Protein AF-A0A1C6I0F6-F1 (afdb_monomer)

Solvent-accessible surface area (backbone atoms only — not comparable to full-atom values): 7837 Å² total; per-residue (Å²): 114,75,71,60,55,53,52,57,53,53,55,56,57,61,60,58,72,76,68,80,77,90,70,77,79,62,71,68,56,56,58,53,46,62,66,66,64,51,72,69,79,55,56,102,87,50,71,66,80,92,51,67,50,26,40,36,57,49,35,42,38,48,30,51,73,70,67,38,51,68,57,22,42,54,35,34,75,72,62,77,41,64,66,69,46,73,60,56,52,81,88,34,40,27,30,49,12,39,36,37,72,71,67,74,49,68,39,78,45,88,44,33,50,53,30,80,40,62,46,53,89,86,52,83,49,88,70,69,56,68,131

Radius of gyration: 24.24 Å; Cα contacts (8 Å, |Δi|>4): 124; chains: 1; bounding box: 35×73×51 Å

Secondary structure (DSSP, 8-state):
-HHHHHHHHHHHHHHGGG--------THHHHHHHHHT-SS--BTTB--TTSPPBHHHHHHHHHHHTT-HHHHHHHHHTTSS----SSS-TTTHHHHHHHHHTTS---SSSS---TTSB--GGG-SGGGG--

Mean predicted aligned error: 15.91 Å

Sequence (131 aa):
MKRILTILAATLLLTAAMAGTASASSYDSVAEELSAIGVFRGTAGGFELDRAPTRSEAAIMLVRLYGAEDEAKAAYEAGEISMPFTDVSETAAPSVAWLYSQGITNGTSATTFGASSPCAQKCIAPSCCGH

Foldseek 3Di:
DVVVVVVVVVVVVVVVVPDDDPPDPPCVVVVVVVVVLCLAPDDPVDRPVVFFDFPLSVLCSVCSVVVCNVVLVVCVVVVVFFALAPPADPVSGSSVRVCVVVVNADQADRHHNRRRPGPPPVNPDSPVRYD

Structure (mmCIF, N/CA/C/O backbone):
data_AF-A0A1C6I0F6-F1
#
_entry.id   AF-A0A1C6I0F6-F1
#
loop_
_atom_site.group_PDB
_atom_site.id
_atom_site.type_symbol
_atom_site.label_atom_id
_atom_site.label_alt_id
_atom_site.label_comp_id
_atom_site.label_asym_id
_atom_site.label_entity_id
_atom_site.label_seq_id
_atom_site.pdbx_PDB_ins_code
_atom_site.Cartn_x
_atom_site.Cartn_y
_atom_site.Cartn_z
_atom_site.occupancy
_atom_site.B_iso_or_equiv
_atom_site.auth_seq_id
_atom_site.auth_comp_id
_atom_site.auth_asym_id
_atom_site.auth_atom_id
_atom_site.pdbx_PDB_model_num
ATOM 1 N N . MET A 1 1 ? -13.444 -63.447 -32.239 1.00 51.06 1 MET A N 1
ATOM 2 C CA . MET A 1 1 ? -12.148 -62.824 -32.608 1.00 51.06 1 MET A CA 1
ATOM 3 C C . MET A 1 1 ? -12.286 -61.417 -33.203 1.00 51.06 1 MET A C 1
ATOM 5 O O . MET A 1 1 ? -11.577 -60.534 -32.752 1.00 51.06 1 MET A O 1
ATOM 9 N N . LYS A 1 2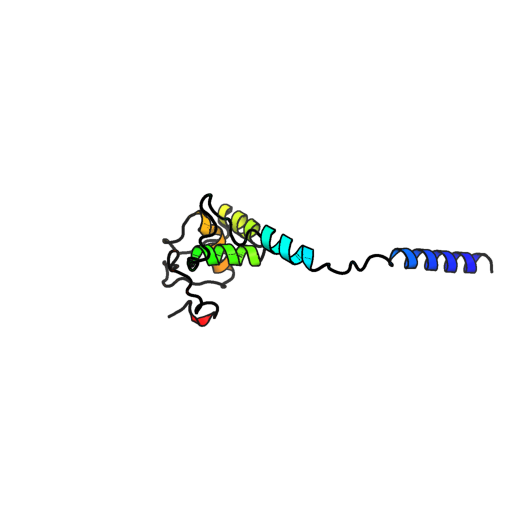 ? -13.231 -61.148 -34.123 1.00 48.69 2 LYS A N 1
ATOM 10 C CA . LYS A 1 2 ? -13.422 -59.809 -34.737 1.00 48.69 2 LYS A CA 1
ATOM 11 C C . LYS A 1 2 ? -13.798 -58.677 -33.752 1.00 48.69 2 LYS A C 1
ATOM 13 O O . LYS A 1 2 ? -13.399 -57.546 -33.967 1.00 48.69 2 LYS A O 1
ATOM 18 N N . ARG A 1 3 ? -14.537 -58.991 -32.674 1.00 54.97 3 ARG A N 1
ATOM 19 C CA . ARG A 1 3 ? -15.045 -58.009 -31.688 1.00 54.97 3 ARG A CA 1
ATOM 20 C C . ARG A 1 3 ? -14.029 -57.599 -30.611 1.00 54.97 3 ARG A C 1
ATOM 22 O O . ARG A 1 3 ? -14.115 -56.501 -30.086 1.00 54.97 3 ARG A O 1
ATOM 29 N N . ILE A 1 4 ? -13.059 -58.467 -30.311 1.00 58.56 4 ILE A N 1
ATOM 30 C CA . ILE A 1 4 ? -11.977 -58.189 -29.348 1.00 58.56 4 ILE A CA 1
ATOM 31 C C . ILE A 1 4 ? -10.903 -57.310 -30.012 1.00 58.56 4 ILE A C 1
ATOM 33 O O . ILE A 1 4 ? -10.406 -56.375 -29.395 1.00 58.56 4 ILE A O 1
ATOM 37 N N . LEU A 1 5 ? -10.633 -57.538 -31.305 1.00 56.88 5 LEU A N 1
ATOM 38 C CA . LEU A 1 5 ? -9.742 -56.703 -32.120 1.00 56.88 5 LEU A CA 1
ATOM 39 C C . LEU A 1 5 ? -10.240 -55.255 -32.264 1.00 56.88 5 LEU A C 1
ATOM 41 O O . LEU A 1 5 ? -9.437 -54.331 -32.207 1.00 56.88 5 LEU A O 1
ATOM 45 N N . THR A 1 6 ? -11.552 -55.037 -32.394 1.00 57.00 6 THR A N 1
ATOM 46 C CA . THR A 1 6 ? -12.130 -53.683 -32.474 1.00 57.00 6 THR A CA 1
ATOM 47 C C . THR A 1 6 ? -12.080 -52.918 -31.151 1.00 57.00 6 THR A C 1
ATOM 49 O O . THR A 1 6 ? -11.933 -51.702 -31.172 1.00 57.00 6 THR A O 1
ATOM 52 N N . ILE A 1 7 ? -12.163 -53.606 -30.006 1.00 59.06 7 ILE A N 1
ATOM 53 C CA . ILE A 1 7 ? -12.084 -52.961 -28.684 1.00 59.06 7 ILE A CA 1
ATOM 54 C C . ILE A 1 7 ? -10.637 -52.547 -28.378 1.00 59.06 7 ILE A C 1
ATOM 56 O O . ILE A 1 7 ? -10.413 -51.423 -27.944 1.00 59.06 7 ILE A O 1
ATOM 60 N N . LEU A 1 8 ? -9.655 -53.398 -28.701 1.00 59.16 8 LEU A N 1
ATOM 61 C CA . LEU A 1 8 ? -8.226 -53.077 -28.556 1.00 59.16 8 LEU A CA 1
ATOM 62 C C . LEU A 1 8 ? -7.765 -51.942 -29.486 1.00 59.16 8 LEU A C 1
ATOM 64 O O . LEU A 1 8 ? -6.929 -51.131 -29.099 1.00 59.16 8 LEU A O 1
ATOM 68 N N . ALA A 1 9 ? -8.320 -51.854 -30.699 1.00 58.12 9 ALA A N 1
ATOM 69 C CA . ALA A 1 9 ? -8.022 -50.755 -31.618 1.00 58.12 9 ALA A CA 1
ATOM 70 C C . ALA A 1 9 ? -8.626 -49.417 -31.147 1.00 58.12 9 ALA A C 1
ATOM 72 O O . ALA A 1 9 ? -7.995 -48.374 -31.297 1.00 58.12 9 ALA A O 1
ATOM 73 N N . ALA A 1 10 ? -9.817 -49.442 -30.539 1.00 57.41 10 ALA A N 1
ATOM 74 C CA . ALA A 1 10 ? -10.475 -48.241 -30.023 1.00 57.41 10 ALA A CA 1
ATOM 75 C C . ALA A 1 10 ? -9.785 -47.677 -28.768 1.00 57.41 10 ALA A C 1
ATOM 77 O O . ALA A 1 10 ? -9.680 -46.461 -28.626 1.00 57.41 10 ALA A O 1
ATOM 78 N N . THR A 1 11 ? -9.263 -48.533 -27.881 1.00 57.94 11 THR A N 1
ATOM 79 C CA . THR A 1 11 ? -8.519 -48.079 -26.693 1.00 57.94 11 THR A CA 1
ATOM 80 C C . THR A 1 11 ? -7.131 -47.540 -27.040 1.00 57.94 11 THR A C 1
ATOM 82 O O . THR A 1 11 ? -6.678 -46.597 -26.399 1.00 57.94 11 THR A O 1
ATOM 85 N N . LEU A 1 12 ? -6.482 -48.080 -28.079 1.00 53.44 12 LEU A N 1
ATOM 86 C CA . LEU A 1 12 ? -5.193 -47.585 -28.576 1.00 53.44 12 LEU A CA 1
ATOM 87 C C . LEU A 1 12 ? -5.309 -46.212 -29.265 1.00 53.44 12 LEU A C 1
ATOM 89 O O . LEU A 1 12 ? -4.395 -45.396 -29.183 1.00 53.44 12 LEU A O 1
ATOM 93 N N . LEU A 1 13 ? -6.442 -45.935 -29.916 1.00 51.59 13 LEU A N 1
ATOM 94 C CA . LEU A 1 13 ? -6.716 -44.630 -30.528 1.00 51.59 13 LEU A CA 1
ATOM 95 C C . LEU A 1 13 ? -7.010 -43.536 -29.490 1.00 51.59 13 LEU A C 1
ATOM 97 O O . LEU A 1 13 ? -6.710 -42.371 -29.739 1.00 51.59 13 LEU A O 1
ATOM 101 N N . LEU A 1 14 ? -7.550 -43.895 -28.320 1.00 51.28 14 LEU A N 1
ATOM 102 C CA . LEU A 1 14 ? -7.893 -42.926 -27.275 1.00 51.28 14 LEU A CA 1
ATOM 103 C C . LEU A 1 14 ? -6.671 -42.469 -26.457 1.00 51.28 14 LEU A C 1
ATOM 105 O O . LEU A 1 14 ? -6.620 -41.322 -26.024 1.00 51.28 14 LEU A O 1
ATOM 109 N N . THR A 1 15 ? -5.656 -43.322 -26.287 1.00 54.09 15 THR A N 1
ATOM 110 C CA . THR A 1 15 ? -4.400 -42.958 -25.602 1.00 54.09 15 THR A CA 1
ATOM 111 C C . THR A 1 15 ? -3.455 -42.125 -26.470 1.00 54.09 15 THR A C 1
ATOM 113 O O . THR A 1 15 ? -2.682 -41.334 -25.935 1.00 54.09 15 THR A O 1
ATOM 116 N N . ALA A 1 16 ? -3.556 -42.218 -27.799 1.00 52.00 16 ALA A N 1
ATOM 117 C CA . ALA A 1 16 ? -2.788 -41.383 -28.727 1.00 52.00 16 ALA A CA 1
ATOM 118 C C . ALA A 1 16 ? -3.253 -39.910 -28.764 1.00 52.00 16 ALA A C 1
ATOM 120 O O . ALA A 1 16 ? -2.502 -39.047 -29.209 1.00 52.00 16 ALA A O 1
ATOM 121 N N . ALA A 1 17 ? -4.453 -39.600 -28.257 1.00 52.44 17 ALA A N 1
ATOM 122 C CA . ALA A 1 17 ? -4.951 -38.225 -28.149 1.00 52.44 17 ALA A CA 1
AT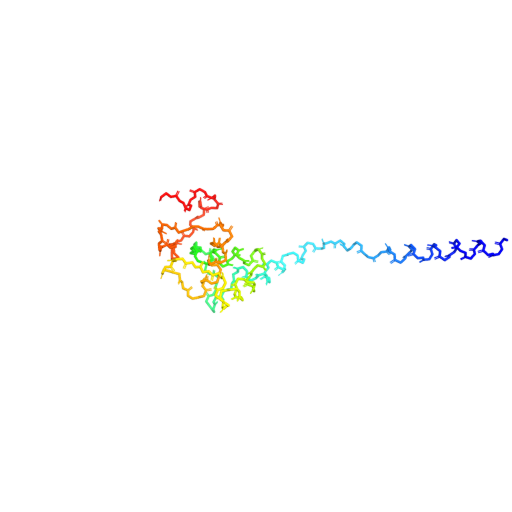OM 123 C C . ALA A 1 17 ? -4.354 -37.440 -26.959 1.00 52.44 17 ALA A C 1
ATOM 125 O O . ALA A 1 17 ? -4.531 -36.229 -26.875 1.00 52.44 17 ALA A O 1
ATOM 126 N N . MET A 1 18 ? -3.631 -38.109 -26.051 1.00 57.03 18 MET A N 1
ATOM 127 C CA . MET A 1 18 ? -2.949 -37.508 -24.890 1.00 57.03 18 MET A CA 1
ATOM 128 C C . MET A 1 18 ? -1.424 -37.423 -25.081 1.00 57.03 18 MET A C 1
ATOM 130 O O . MET A 1 18 ? -0.666 -37.403 -24.114 1.00 57.03 18 MET A O 1
ATOM 134 N N . ALA A 1 19 ? -0.953 -37.382 -26.330 1.00 56.66 19 ALA A N 1
ATOM 135 C CA . ALA A 1 19 ? 0.458 -37.211 -26.663 1.00 56.66 19 ALA A CA 1
ATOM 136 C C . ALA A 1 19 ? 0.651 -35.999 -27.592 1.00 56.66 19 ALA A C 1
ATOM 138 O O . ALA A 1 19 ? 0.650 -36.122 -28.813 1.00 56.66 19 ALA A O 1
ATOM 139 N N . GLY A 1 20 ? 0.822 -34.822 -26.985 1.00 53.94 20 GLY A N 1
ATOM 140 C CA . GLY A 1 20 ? 1.172 -33.556 -27.641 1.00 53.94 20 GLY A CA 1
ATOM 141 C C . GLY A 1 20 ? 0.415 -32.402 -26.978 1.00 53.94 20 GLY A C 1
ATOM 142 O O . GLY A 1 20 ? -0.802 -32.373 -27.044 1.00 53.94 20 GLY A O 1
ATOM 143 N N . THR A 1 21 ? 1.022 -31.449 -26.274 1.00 51.72 21 THR A N 1
ATOM 144 C CA . THR A 1 21 ? 2.392 -30.929 -26.324 1.00 51.72 21 THR A CA 1
ATOM 145 C C . TH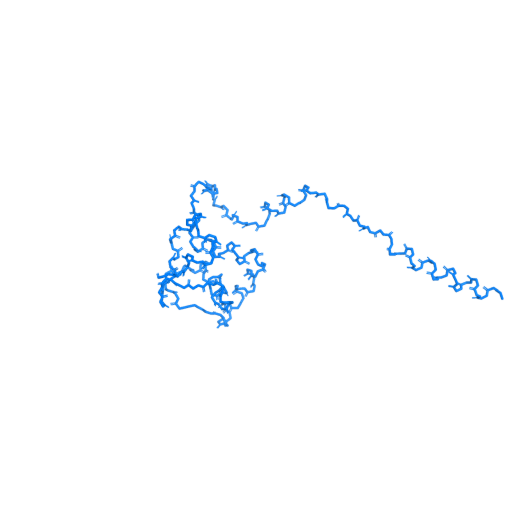R A 1 21 ? 2.904 -30.650 -24.907 1.00 51.72 21 THR A C 1
ATOM 147 O O . THR A 1 21 ? 2.366 -29.793 -24.209 1.00 51.72 21 THR A O 1
ATOM 150 N N . ALA A 1 22 ? 3.987 -31.306 -24.486 1.00 47.94 22 ALA A N 1
ATOM 151 C CA . ALA A 1 22 ? 4.869 -30.707 -23.490 1.00 47.94 22 ALA A CA 1
ATOM 152 C C . ALA A 1 22 ? 5.649 -29.614 -24.226 1.00 47.94 22 ALA A C 1
ATOM 154 O O . ALA A 1 22 ? 6.685 -29.880 -24.835 1.00 47.94 22 ALA A O 1
ATOM 155 N N . SER A 1 23 ? 5.082 -28.411 -24.285 1.00 48.16 23 SER A N 1
ATOM 156 C CA . SER A 1 23 ? 5.786 -27.262 -24.836 1.00 48.16 23 SER A CA 1
ATOM 157 C C . SER A 1 23 ? 6.969 -26.977 -23.924 1.00 48.16 23 SER A C 1
ATOM 159 O O . SER A 1 23 ? 6.795 -26.678 -22.744 1.00 48.16 23 SER A O 1
ATOM 161 N N . ALA A 1 24 ? 8.176 -27.122 -24.468 1.00 41.22 24 ALA A N 1
ATOM 162 C CA . ALA A 1 24 ? 9.378 -26.594 -23.857 1.00 41.22 24 ALA A CA 1
ATOM 163 C C . ALA A 1 24 ? 9.130 -25.106 -23.592 1.00 41.22 24 ALA A C 1
ATOM 165 O O . ALA A 1 24 ? 8.882 -24.348 -24.528 1.00 41.22 24 ALA A O 1
ATOM 166 N N . SER A 1 25 ? 9.128 -24.712 -22.320 1.00 40.97 25 SER A N 1
ATOM 167 C CA . SER A 1 25 ? 9.073 -23.317 -21.905 1.00 40.97 25 SER A CA 1
ATOM 168 C C . SER A 1 25 ? 10.286 -22.611 -22.505 1.00 40.97 25 SER A C 1
ATOM 170 O O . SER A 1 25 ? 11.399 -22.723 -21.992 1.00 40.97 25 SER A O 1
ATOM 172 N N . SER A 1 26 ? 10.095 -21.947 -23.641 1.00 44.50 26 SER A N 1
ATOM 173 C CA . SER A 1 26 ? 11.070 -21.017 -24.188 1.00 44.50 26 SER A CA 1
ATOM 174 C C . SER A 1 26 ? 11.211 -19.891 -23.174 1.00 44.50 26 SER A C 1
ATOM 176 O O . SER A 1 26 ? 10.307 -19.077 -23.022 1.00 44.50 26 SER A O 1
ATOM 178 N N . TYR A 1 27 ? 12.326 -19.870 -22.448 1.00 48.84 27 TYR A N 1
ATOM 179 C CA . TYR A 1 27 ? 12.591 -18.903 -21.382 1.00 48.84 27 TYR A CA 1
ATOM 180 C C . TYR A 1 27 ? 12.653 -17.433 -21.857 1.00 48.84 27 TYR A C 1
ATOM 182 O O . TYR A 1 27 ? 12.758 -16.546 -21.018 1.00 48.84 27 TYR A O 1
ATOM 190 N N . ASP A 1 28 ? 12.504 -17.159 -23.159 1.00 43.00 28 ASP A N 1
ATOM 191 C CA . ASP A 1 28 ? 12.274 -15.811 -23.700 1.00 43.00 28 ASP A CA 1
ATOM 192 C C . ASP A 1 28 ? 10.885 -15.250 -23.343 1.00 43.00 28 ASP A C 1
ATOM 194 O O . ASP A 1 28 ? 10.748 -14.044 -23.154 1.00 43.00 28 ASP A O 1
ATOM 198 N N . SER A 1 29 ? 9.861 -16.096 -23.150 1.00 44.94 29 SER A N 1
ATOM 199 C CA . SER A 1 29 ? 8.520 -15.618 -22.773 1.00 44.94 29 SER A CA 1
ATOM 200 C C . SER A 1 29 ? 8.441 -15.187 -21.309 1.00 44.94 29 SER A C 1
ATOM 202 O O . SER A 1 29 ? 7.658 -14.313 -20.965 1.00 44.94 29 SER A O 1
ATOM 204 N N . VAL A 1 30 ? 9.289 -15.752 -20.445 1.00 48.72 30 VAL A N 1
ATOM 205 C CA . VAL A 1 30 ? 9.330 -15.393 -19.021 1.00 48.72 30 VAL A CA 1
ATOM 206 C C . VAL A 1 30 ? 9.841 -13.957 -18.851 1.00 48.72 30 VAL A C 1
ATOM 208 O O . VAL A 1 30 ? 9.350 -13.235 -17.991 1.00 48.72 30 VAL A O 1
ATOM 211 N N . ALA A 1 31 ? 10.771 -13.505 -19.701 1.00 46.00 31 ALA A N 1
ATOM 212 C CA . ALA A 1 31 ? 11.321 -12.150 -19.641 1.00 46.00 31 ALA A CA 1
ATOM 213 C C . ALA A 1 31 ? 10.344 -11.070 -20.153 1.00 46.00 31 ALA A C 1
ATOM 215 O O . ALA A 1 31 ? 10.255 -10.000 -19.547 1.00 46.00 31 ALA A O 1
ATOM 216 N N . GLU A 1 32 ? 9.572 -11.342 -21.213 1.00 48.19 32 GLU A N 1
ATOM 217 C CA . GLU A 1 32 ? 8.516 -10.429 -21.687 1.00 48.19 32 GLU A CA 1
ATOM 218 C C . GLU A 1 32 ? 7.291 -10.427 -20.763 1.00 48.19 32 GLU A C 1
ATOM 220 O O . GLU A 1 32 ? 6.704 -9.370 -20.535 1.00 48.19 32 GLU A O 1
ATOM 225 N N . GLU A 1 33 ? 6.953 -11.559 -20.142 1.00 47.47 33 GLU A N 1
ATOM 226 C CA . GLU A 1 33 ? 5.876 -11.627 -19.152 1.00 47.47 33 GLU A CA 1
ATOM 227 C C . GLU A 1 33 ? 6.271 -10.878 -17.872 1.00 47.47 33 GLU A C 1
ATOM 229 O O . GLU A 1 33 ? 5.492 -10.072 -17.384 1.00 47.47 33 GLU A O 1
ATOM 234 N N . LEU A 1 34 ? 7.521 -10.978 -17.402 1.00 48.19 34 LEU A N 1
ATOM 235 C CA . LEU A 1 34 ? 8.035 -10.151 -16.295 1.00 48.19 34 LEU A CA 1
ATOM 236 C C . LEU A 1 34 ? 8.070 -8.643 -16.609 1.00 48.19 34 LEU A C 1
ATOM 238 O O . LEU A 1 34 ? 7.903 -7.835 -15.693 1.00 48.19 34 LEU A O 1
ATOM 242 N N . SER A 1 35 ? 8.223 -8.254 -17.880 1.00 45.12 35 SER A N 1
ATOM 243 C CA . SER A 1 35 ? 8.058 -6.862 -18.330 1.00 45.12 35 SER A CA 1
ATOM 244 C C . SER A 1 35 ? 6.577 -6.444 -18.395 1.00 45.12 35 SER A C 1
ATOM 246 O O . SER A 1 35 ? 6.235 -5.314 -18.039 1.00 45.12 35 SER A O 1
ATOM 248 N N . ALA A 1 36 ? 5.681 -7.371 -18.756 1.00 43.66 36 ALA A N 1
ATOM 249 C CA . ALA A 1 36 ? 4.231 -7.177 -18.825 1.00 43.66 36 ALA A CA 1
ATOM 250 C C . ALA A 1 36 ? 3.494 -7.318 -17.471 1.00 43.66 36 ALA A C 1
ATOM 252 O O . ALA A 1 36 ? 2.372 -6.828 -17.350 1.00 43.66 36 ALA A O 1
ATOM 253 N N . ILE A 1 37 ? 4.122 -7.893 -16.433 1.00 46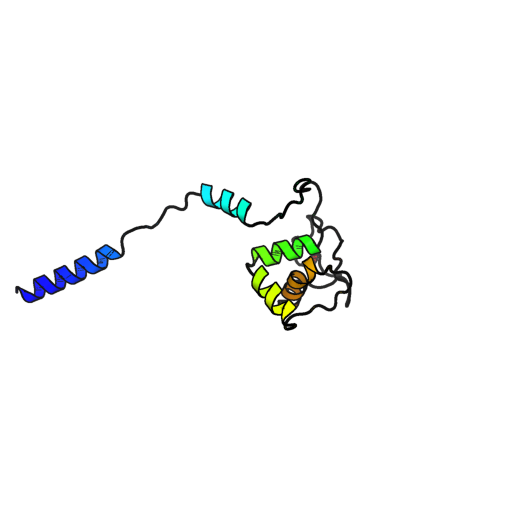.97 37 ILE A N 1
ATOM 254 C CA . ILE A 1 37 ? 3.583 -8.053 -15.061 1.00 46.97 37 ILE A CA 1
ATOM 255 C C . ILE A 1 37 ? 3.353 -6.695 -14.360 1.00 46.97 37 ILE A C 1
ATOM 257 O O . ILE A 1 37 ? 2.803 -6.633 -13.262 1.00 46.97 37 ILE A O 1
ATOM 261 N N . GLY A 1 38 ? 3.713 -5.559 -14.973 1.00 45.53 38 GLY A N 1
ATOM 262 C CA . GLY A 1 38 ? 3.344 -4.244 -14.435 1.00 45.53 38 GLY A CA 1
ATOM 263 C C . GLY A 1 38 ? 3.912 -3.991 -13.033 1.00 45.53 38 GLY A C 1
ATOM 264 O O . GLY A 1 38 ? 3.350 -3.197 -12.269 1.00 45.53 38 GLY A O 1
ATOM 265 N N . VAL A 1 39 ? 5.024 -4.666 -12.698 1.00 48.81 39 VAL A N 1
ATOM 266 C CA . VAL A 1 39 ? 5.754 -4.502 -11.429 1.00 48.81 39 VAL A CA 1
ATOM 267 C C . VAL A 1 39 ? 6.125 -3.036 -11.237 1.00 48.81 39 VAL A C 1
ATOM 269 O O . VAL A 1 39 ? 6.024 -2.509 -10.136 1.00 48.81 39 VAL A O 1
ATOM 272 N N . PHE A 1 40 ? 6.424 -2.335 -12.330 1.00 49.31 40 PHE A N 1
ATOM 273 C CA . PHE A 1 40 ? 6.568 -0.891 -12.337 1.00 49.31 40 PHE A CA 1
ATOM 274 C C . PHE A 1 40 ? 5.583 -0.293 -13.342 1.00 49.31 40 PHE A C 1
ATOM 276 O O . PHE A 1 40 ? 5.834 -0.272 -14.544 1.00 49.31 40 PHE A O 1
ATOM 283 N N . ARG A 1 41 ? 4.440 0.219 -12.867 1.00 49.69 41 ARG A N 1
ATOM 284 C CA . ARG A 1 41 ? 3.669 1.186 -13.662 1.00 49.69 41 ARG A CA 1
ATOM 285 C C . ARG A 1 41 ? 4.462 2.491 -13.667 1.00 49.69 41 ARG A C 1
ATOM 287 O O . ARG A 1 41 ? 4.325 3.296 -12.753 1.00 49.69 41 ARG A O 1
ATOM 294 N N . GLY A 1 42 ? 5.346 2.644 -14.651 1.00 47.56 42 GLY A N 1
ATOM 295 C CA . GLY A 1 42 ? 6.086 3.883 -14.867 1.00 47.56 42 GLY A CA 1
ATOM 296 C C . GLY A 1 42 ? 5.137 5.064 -15.090 1.00 47.56 42 GLY A C 1
ATOM 297 O O . GLY A 1 42 ? 4.027 4.900 -15.603 1.00 47.56 42 GLY A O 1
ATOM 298 N N . THR A 1 43 ? 5.573 6.259 -14.698 1.00 46.16 43 THR A N 1
ATOM 299 C CA . THR A 1 43 ? 4.926 7.512 -15.111 1.00 46.16 43 THR A CA 1
ATOM 300 C C . THR A 1 43 ? 5.497 7.957 -16.464 1.00 46.16 43 THR A C 1
ATOM 302 O O . THR A 1 43 ? 6.458 7.374 -16.967 1.00 46.16 43 THR A O 1
ATOM 305 N N . ALA A 1 44 ? 4.949 9.022 -17.062 1.00 46.06 44 ALA A N 1
ATOM 306 C CA . ALA A 1 44 ? 5.450 9.586 -18.323 1.00 46.06 44 ALA A CA 1
ATOM 307 C C . ALA A 1 44 ? 6.931 10.052 -18.277 1.00 46.06 44 ALA A C 1
ATOM 309 O O . ALA A 1 44 ? 7.485 10.391 -19.320 1.00 46.06 44 ALA A O 1
ATOM 310 N N . GLY A 1 45 ? 7.570 10.070 -17.096 1.00 45.72 45 GLY A N 1
ATOM 311 C CA . GLY A 1 45 ? 8.963 10.482 -16.874 1.00 45.72 45 GLY A CA 1
ATOM 312 C C . GLY A 1 45 ? 9.977 9.349 -16.644 1.00 45.72 45 GLY A C 1
ATOM 313 O O . GLY A 1 45 ? 11.130 9.646 -16.347 1.00 45.72 45 GLY A O 1
ATOM 314 N N . GLY A 1 46 ? 9.586 8.075 -16.772 1.00 49.06 46 GLY A N 1
ATOM 315 C CA . GLY A 1 46 ? 10.468 6.915 -16.5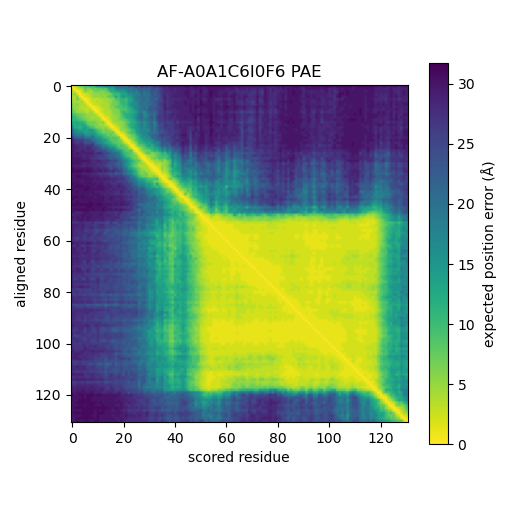65 1.00 49.06 46 GLY A CA 1
ATOM 316 C C . GLY A 1 46 ? 10.148 6.104 -15.303 1.00 49.06 46 GLY A C 1
ATOM 317 O O . GLY A 1 46 ? 9.122 6.307 -14.655 1.00 49.06 46 GLY A O 1
ATOM 318 N N . PHE A 1 47 ? 11.014 5.136 -14.982 1.00 54.44 47 PHE A N 1
ATOM 319 C CA . PHE A 1 47 ? 10.799 4.154 -13.907 1.00 54.44 47 PHE A CA 1
ATOM 320 C C . PHE A 1 47 ? 11.419 4.539 -12.552 1.00 54.44 47 PHE A C 1
ATOM 322 O O . PHE A 1 47 ? 11.259 3.783 -11.600 1.00 54.44 47 PHE A O 1
ATOM 329 N N . GLU A 1 48 ? 12.143 5.666 -12.471 1.00 54.88 48 GLU A N 1
ATOM 330 C CA . GLU A 1 48 ? 12.864 6.126 -11.264 1.00 54.88 48 GLU A CA 1
ATOM 331 C C . GLU A 1 48 ? 13.591 4.990 -10.506 1.00 54.88 48 GLU A C 1
ATOM 333 O O . GLU A 1 48 ? 13.621 4.966 -9.277 1.00 54.88 48 GLU A O 1
ATOM 338 N N . LEU A 1 49 ? 14.187 4.040 -11.244 1.00 55.75 49 LEU A N 1
ATOM 339 C CA . LEU A 1 49 ? 14.788 2.812 -10.691 1.00 55.75 49 LEU A CA 1
ATOM 340 C C . LEU A 1 49 ? 15.964 3.085 -9.741 1.00 55.75 49 LEU A C 1
ATOM 342 O O . LEU A 1 49 ? 16.345 2.211 -8.967 1.00 55.75 49 LEU A O 1
ATOM 346 N N . ASP A 1 50 ? 16.520 4.296 -9.785 1.00 62.31 50 ASP A N 1
ATOM 347 C CA . ASP A 1 50 ? 17.617 4.736 -8.922 1.00 62.31 50 ASP A CA 1
ATOM 348 C C . ASP A 1 50 ? 17.151 5.101 -7.500 1.00 62.31 50 ASP A C 1
ATOM 350 O O . ASP A 1 50 ? 17.975 5.303 -6.603 1.00 62.31 50 ASP A O 1
ATOM 354 N N . ARG A 1 51 ? 15.833 5.173 -7.259 1.00 68.56 51 ARG A N 1
ATOM 355 C CA . ARG A 1 51 ? 15.252 5.430 -5.938 1.00 68.56 51 ARG A CA 1
ATOM 356 C C . ARG A 1 51 ? 14.650 4.152 -5.362 1.00 68.56 51 ARG A C 1
ATOM 358 O O . ARG A 1 51 ? 13.924 3.425 -6.029 1.00 68.56 51 ARG A O 1
ATOM 365 N N . ALA A 1 52 ? 14.872 3.919 -4.069 1.00 74.00 52 ALA A N 1
ATOM 366 C CA . ALA A 1 52 ? 14.137 2.883 -3.351 1.00 74.00 52 ALA A CA 1
ATOM 367 C C . ALA A 1 52 ? 12.615 3.157 -3.406 1.00 74.00 52 ALA A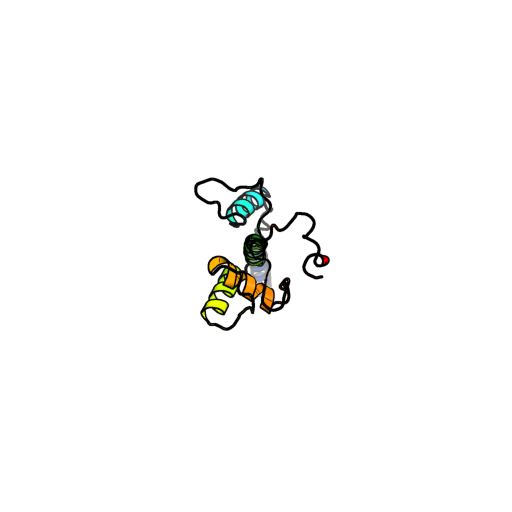 C 1
ATOM 369 O O . ALA A 1 52 ? 12.199 4.306 -3.179 1.00 74.00 52 ALA A O 1
ATOM 370 N N . PRO A 1 53 ? 11.777 2.132 -3.660 1.00 76.88 53 PRO A N 1
ATOM 371 C CA . PRO A 1 53 ? 10.332 2.287 -3.590 1.00 76.88 53 PRO A CA 1
ATOM 372 C C . PRO A 1 53 ? 9.920 2.635 -2.160 1.00 76.88 53 PRO A C 1
ATOM 374 O O . PRO A 1 53 ? 10.557 2.232 -1.187 1.00 76.88 53 PRO A O 1
ATOM 377 N N . THR A 1 54 ? 8.844 3.389 -2.018 1.00 85.12 54 THR A N 1
ATOM 378 C CA . THR A 1 54 ? 8.164 3.620 -0.747 1.00 85.12 54 THR A CA 1
ATOM 379 C C . THR A 1 54 ? 7.496 2.334 -0.269 1.00 85.12 54 THR A C 1
ATOM 381 O O . THR A 1 54 ? 7.229 1.414 -1.047 1.00 85.12 54 THR A O 1
ATOM 384 N N . ARG A 1 55 ? 7.185 2.258 1.025 1.00 88.69 55 ARG A N 1
ATOM 385 C CA . ARG A 1 55 ? 6.479 1.110 1.608 1.00 88.69 55 ARG A CA 1
ATOM 386 C C . ARG A 1 55 ? 5.121 0.857 0.936 1.00 88.69 55 ARG A C 1
ATOM 388 O O . ARG A 1 55 ? 4.737 -0.297 0.780 1.00 88.69 55 ARG A O 1
ATOM 395 N N . SER A 1 56 ? 4.425 1.908 0.497 1.00 85.69 56 SER A N 1
ATOM 396 C CA . SER A 1 56 ? 3.148 1.785 -0.229 1.00 85.69 56 SER A CA 1
ATOM 397 C C . SER A 1 56 ? 3.320 1.231 -1.639 1.00 85.69 56 SER A C 1
ATOM 399 O O . SER A 1 56 ? 2.555 0.367 -2.057 1.00 85.69 56 SER A O 1
ATOM 401 N N . GLU A 1 57 ? 4.343 1.682 -2.366 1.00 84.25 57 GLU A N 1
ATOM 402 C CA . GLU A 1 57 ? 4.664 1.125 -3.685 1.00 84.25 57 GLU A CA 1
ATOM 403 C C . GLU A 1 57 ? 5.057 -0.352 -3.563 1.00 84.25 57 GLU A C 1
ATOM 405 O O . GLU A 1 57 ? 4.565 -1.180 -4.325 1.00 84.25 57 GLU A O 1
ATOM 410 N N . ALA A 1 58 ? 5.857 -0.704 -2.552 1.00 85.19 58 ALA A N 1
ATOM 411 C CA . ALA A 1 58 ? 6.214 -2.092 -2.268 1.00 85.19 58 ALA A CA 1
ATOM 412 C C . ALA A 1 58 ? 4.989 -2.951 -1.900 1.00 85.19 58 ALA A C 1
ATOM 414 O O . ALA A 1 58 ? 4.901 -4.099 -2.326 1.00 85.19 58 ALA A O 1
ATOM 415 N N . ALA A 1 59 ? 4.024 -2.402 -1.154 1.00 88.06 59 ALA A N 1
ATOM 416 C CA . ALA A 1 59 ? 2.769 -3.082 -0.837 1.00 88.06 59 ALA A CA 1
ATOM 417 C C . ALA A 1 59 ? 1.939 -3.374 -2.097 1.00 88.06 59 ALA A C 1
ATOM 419 O O . ALA A 1 59 ? 1.481 -4.501 -2.282 1.00 88.06 59 ALA A O 1
ATOM 420 N N . ILE A 1 60 ? 1.798 -2.393 -2.994 1.00 86.06 60 ILE A N 1
ATOM 421 C CA . ILE A 1 60 ? 1.115 -2.577 -4.285 1.00 86.06 60 ILE A CA 1
ATOM 422 C C . ILE A 1 60 ? 1.825 -3.653 -5.115 1.00 86.06 60 ILE A C 1
ATOM 424 O O . ILE A 1 60 ? 1.180 -4.568 -5.627 1.00 86.06 60 ILE A O 1
ATOM 428 N N . MET A 1 61 ? 3.156 -3.579 -5.217 1.00 86.81 61 MET A N 1
ATOM 429 C CA . MET A 1 61 ? 3.959 -4.576 -5.935 1.00 86.81 61 MET A CA 1
ATOM 430 C C . MET A 1 61 ? 3.778 -5.980 -5.355 1.00 86.81 61 MET A C 1
ATOM 432 O O . MET A 1 61 ? 3.640 -6.941 -6.108 1.00 86.81 61 MET A O 1
ATOM 436 N N . LEU A 1 62 ? 3.747 -6.107 -4.028 1.00 87.06 62 LEU A N 1
ATOM 437 C CA . LEU A 1 62 ? 3.588 -7.391 -3.358 1.00 87.06 62 LEU A CA 1
ATOM 438 C C . LEU A 1 62 ? 2.204 -7.998 -3.609 1.00 87.06 62 LEU A C 1
ATOM 440 O O . LEU A 1 62 ? 2.112 -9.180 -3.921 1.00 87.06 62 LEU A O 1
ATOM 444 N N . VAL A 1 63 ? 1.134 -7.206 -3.543 1.00 88.50 63 VAL A N 1
ATOM 445 C CA . VAL A 1 63 ? -0.226 -7.685 -3.856 1.00 88.50 63 VAL A CA 1
ATOM 446 C C . VAL A 1 63 ? -0.344 -8.136 -5.311 1.00 88.50 63 VAL A C 1
ATOM 448 O O . VAL A 1 63 ? -0.941 -9.179 -5.579 1.00 88.50 63 VAL A O 1
ATOM 451 N N . ARG A 1 64 ? 0.286 -7.413 -6.246 1.00 87.56 64 ARG A N 1
ATOM 452 C CA . ARG A 1 64 ? 0.390 -7.849 -7.648 1.00 87.56 64 ARG A CA 1
ATOM 453 C C . ARG A 1 64 ? 1.147 -9.159 -7.796 1.00 87.56 64 ARG A C 1
ATOM 455 O O . ARG A 1 64 ? 0.710 -10.023 -8.545 1.00 87.56 64 ARG A O 1
ATOM 462 N N . LEU A 1 65 ? 2.244 -9.325 -7.058 1.00 86.69 65 LEU A N 1
ATOM 463 C CA . LEU A 1 65 ? 3.017 -10.566 -7.051 1.00 86.69 65 LEU A CA 1
ATOM 464 C C . LEU A 1 65 ? 2.193 -11.754 -6.530 1.00 86.69 65 LEU A C 1
ATOM 466 O O . LEU A 1 65 ? 2.335 -12.860 -7.039 1.00 86.69 65 LEU A O 1
ATOM 470 N N . TYR A 1 66 ? 1.309 -11.521 -5.557 1.00 84.81 66 TYR A N 1
ATOM 471 C CA . TYR A 1 66 ? 0.341 -12.518 -5.089 1.00 84.81 66 TYR A CA 1
ATOM 472 C C . TYR A 1 66 ? -0.832 -12.747 -6.057 1.00 84.81 66 TYR A C 1
ATOM 474 O O . TYR A 1 66 ? -1.633 -13.647 -5.819 1.00 84.81 66 TYR A O 1
ATOM 482 N N . GLY A 1 67 ? -0.962 -11.957 -7.129 1.00 88.00 67 GLY A N 1
ATOM 483 C CA . GLY A 1 67 ? -2.107 -12.015 -8.042 1.00 88.00 67 GLY A CA 1
ATOM 484 C C . GLY A 1 67 ? -3.424 -11.545 -7.413 1.00 88.00 67 GLY A C 1
ATOM 485 O O . GLY A 1 67 ? -4.488 -11.816 -7.957 1.00 88.00 67 GLY A O 1
ATOM 486 N N . ALA A 1 68 ? -3.363 -10.844 -6.278 1.00 89.31 68 ALA A N 1
ATOM 487 C CA . ALA A 1 68 ? -4.526 -10.473 -5.475 1.00 89.31 68 ALA A CA 1
ATOM 488 C C . ALA A 1 68 ? -4.993 -9.023 -5.708 1.00 89.31 68 ALA A C 1
ATOM 490 O O . ALA A 1 68 ? -5.772 -8.500 -4.921 1.00 89.31 68 ALA A O 1
ATOM 491 N N . GLU A 1 69 ? -4.517 -8.337 -6.757 1.00 86.81 69 GLU A N 1
ATOM 492 C CA . GLU A 1 69 ? -4.839 -6.917 -7.003 1.00 86.81 69 GLU A CA 1
ATOM 493 C C . GLU A 1 69 ? -6.345 -6.685 -7.202 1.00 86.81 69 GLU A C 1
ATOM 495 O O . GLU A 1 69 ? -6.915 -5.801 -6.558 1.00 86.81 69 GLU A O 1
ATOM 500 N N . ASP A 1 70 ? -6.996 -7.502 -8.033 1.00 89.25 70 ASP A N 1
ATOM 501 C CA . ASP A 1 70 ? -8.434 -7.381 -8.298 1.00 89.25 70 ASP A CA 1
ATOM 502 C C . ASP A 1 70 ? -9.277 -7.768 -7.074 1.00 89.25 70 ASP A C 1
ATOM 504 O O . ASP A 1 70 ? -10.252 -7.086 -6.754 1.00 89.25 70 ASP A O 1
ATOM 508 N N . GLU A 1 71 ? -8.874 -8.817 -6.348 1.00 91.19 71 GLU A N 1
ATOM 509 C CA . GLU A 1 71 ? -9.520 -9.248 -5.103 1.00 91.19 71 GLU A CA 1
ATOM 510 C C . GLU A 1 71 ? -9.423 -8.162 -4.028 1.00 91.19 71 GLU A C 1
ATOM 512 O O . GLU A 1 71 ? -10.435 -7.767 -3.449 1.00 91.19 71 GLU A O 1
ATOM 517 N N . ALA A 1 72 ? -8.219 -7.632 -3.801 1.00 91.62 72 ALA A N 1
ATOM 518 C CA . ALA A 1 72 ? -7.967 -6.562 -2.847 1.00 91.62 72 ALA A CA 1
ATOM 519 C C . ALA A 1 72 ? -8.822 -5.331 -3.159 1.00 91.62 72 ALA A C 1
ATOM 521 O O . ALA A 1 72 ? -9.428 -4.750 -2.260 1.00 91.62 72 ALA A O 1
ATOM 522 N N . LYS A 1 73 ? -8.909 -4.943 -4.436 1.00 91.31 73 LYS A N 1
ATOM 523 C CA . LYS A 1 73 ? -9.744 -3.821 -4.863 1.00 91.31 73 LYS A CA 1
ATOM 524 C C . LYS A 1 73 ? -11.227 -4.077 -4.601 1.00 91.31 73 LYS A C 1
ATOM 526 O O . LYS A 1 73 ? -11.869 -3.243 -3.966 1.00 91.31 73 LYS A O 1
ATOM 531 N N . ALA A 1 74 ? -11.756 -5.214 -5.047 1.00 93.06 74 ALA A N 1
ATOM 532 C CA . ALA A 1 74 ? -13.169 -5.543 -4.887 1.00 93.06 74 ALA A CA 1
ATOM 533 C C . ALA A 1 74 ? -13.572 -5.643 -3.407 1.00 93.06 74 ALA A C 1
ATOM 535 O O . ALA A 1 74 ? -14.565 -5.042 -2.999 1.00 93.06 74 ALA A O 1
ATOM 536 N N . ALA A 1 75 ? -12.775 -6.337 -2.590 1.00 94.81 75 ALA A N 1
ATOM 537 C CA . ALA A 1 75 ? -13.032 -6.484 -1.161 1.00 94.81 75 ALA A CA 1
ATOM 538 C C . ALA A 1 75 ? -12.940 -5.141 -0.414 1.00 94.81 75 ALA A C 1
ATOM 540 O O . ALA A 1 75 ? -13.708 -4.895 0.517 1.00 94.81 75 ALA A O 1
ATOM 541 N N . TYR A 1 76 ? -12.020 -4.254 -0.818 1.00 93.44 76 TYR A N 1
ATOM 542 C CA . TYR A 1 76 ? -11.898 -2.918 -0.230 1.00 93.44 76 TYR A CA 1
ATOM 543 C C . TYR A 1 76 ? -13.091 -2.024 -0.596 1.00 93.44 76 TYR A C 1
ATOM 545 O O . TYR A 1 76 ? -13.668 -1.385 0.281 1.00 93.44 76 TYR A O 1
ATOM 553 N N . GLU A 1 77 ? -13.514 -2.022 -1.864 1.00 93.38 77 GLU A N 1
ATOM 554 C CA . GLU A 1 77 ? -14.701 -1.284 -2.326 1.00 93.38 77 GLU A CA 1
ATOM 555 C C . GLU A 1 77 ? -16.000 -1.806 -1.686 1.00 93.38 77 GLU A C 1
ATOM 557 O O . GLU A 1 77 ? -16.901 -1.020 -1.390 1.00 93.38 77 GLU A O 1
ATOM 562 N N . ALA A 1 78 ? -16.082 -3.113 -1.420 1.00 95.25 78 ALA A N 1
ATOM 563 C CA . ALA A 1 78 ? -17.187 -3.738 -0.695 1.00 95.25 78 ALA A CA 1
ATOM 564 C C . ALA A 1 78 ? -17.152 -3.487 0.828 1.00 95.25 78 ALA A C 1
ATOM 566 O O . ALA A 1 78 ? -18.126 -3.785 1.521 1.00 95.25 78 ALA A O 1
ATOM 567 N N . GLY A 1 79 ? -16.056 -2.936 1.362 1.00 95.31 79 GLY A N 1
ATOM 568 C CA . GLY A 1 79 ? -15.867 -2.701 2.796 1.00 95.31 79 GLY A CA 1
ATOM 569 C C . GLY A 1 79 ? -15.608 -3.968 3.621 1.00 95.31 79 GLY A C 1
ATOM 570 O O . GLY A 1 79 ? -15.735 -3.934 4.844 1.00 95.31 79 GLY A O 1
ATOM 571 N N . GLU A 1 80 ? -15.252 -5.080 2.977 1.00 96.06 80 GLU A N 1
ATOM 572 C CA . GLU A 1 80 ? -14.958 -6.363 3.633 1.00 96.06 80 GLU A CA 1
ATOM 573 C C . GLU A 1 80 ? -13.573 -6.368 4.287 1.00 96.06 80 GLU A C 1
ATOM 575 O O . GLU A 1 80 ? -13.365 -6.994 5.328 1.00 96.06 80 GLU A O 1
ATOM 580 N N . ILE A 1 81 ? -12.630 -5.638 3.691 1.00 95.81 81 ILE A N 1
ATOM 581 C CA . ILE A 1 81 ? -11.290 -5.422 4.233 1.00 95.81 81 ILE A CA 1
ATOM 582 C C . ILE A 1 81 ? -11.075 -3.942 4.528 1.00 95.81 81 ILE A C 1
ATOM 584 O O . ILE A 1 81 ? -11.537 -3.057 3.812 1.00 95.81 81 ILE A O 1
ATOM 588 N N . SER A 1 82 ? -10.341 -3.667 5.600 1.00 96.19 82 SER A N 1
ATOM 589 C CA . SER A 1 82 ? -9.965 -2.315 5.999 1.00 96.19 82 SER A CA 1
ATOM 590 C C . SER A 1 82 ? -8.640 -2.340 6.754 1.00 96.19 82 SER A C 1
ATOM 592 O O . SER A 1 82 ? -8.118 -3.398 7.105 1.00 96.19 82 SER A O 1
ATOM 594 N N . MET A 1 83 ? -8.084 -1.159 6.992 1.00 93.62 83 MET A N 1
ATOM 595 C CA . MET A 1 83 ? -6.848 -0.964 7.743 1.00 93.62 83 MET A CA 1
ATOM 596 C C . MET A 1 83 ? -6.999 0.260 8.653 1.00 93.62 83 MET A C 1
ATOM 598 O O . MET A 1 83 ? -7.696 1.205 8.279 1.00 93.62 83 MET A O 1
ATOM 602 N N . PRO A 1 84 ? -6.330 0.294 9.816 1.00 96.31 84 PRO A N 1
ATOM 603 C CA . PRO A 1 84 ? -6.427 1.417 10.748 1.00 96.31 84 PRO A CA 1
ATOM 604 C C . PRO A 1 84 ? -5.511 2.601 10.381 1.00 96.31 84 PRO A C 1
ATOM 606 O O . PRO A 1 84 ? -5.455 3.590 11.111 1.00 96.31 84 PRO A O 1
ATOM 609 N N . PHE A 1 85 ? -4.745 2.496 9.292 1.00 95.56 85 PHE A N 1
ATOM 610 C CA . PHE A 1 85 ? -3.704 3.459 8.945 1.00 95.56 85 PHE A CA 1
ATOM 611 C C . PHE A 1 85 ? -4.266 4.692 8.245 1.00 95.56 85 PHE A C 1
ATOM 613 O O . PHE A 1 85 ? -5.010 4.577 7.272 1.00 95.56 85 PHE A O 1
ATOM 620 N N . THR A 1 86 ? -3.867 5.872 8.712 1.00 95.44 86 THR A N 1
ATOM 621 C CA . THR A 1 86 ? -4.351 7.159 8.186 1.00 95.44 86 THR A CA 1
ATOM 622 C C . THR A 1 86 ? -3.383 7.822 7.209 1.00 95.44 86 THR A C 1
ATOM 624 O O . THR A 1 86 ? -3.746 8.791 6.550 1.00 95.44 86 THR A O 1
ATOM 627 N N . ASP A 1 87 ? -2.154 7.313 7.102 1.00 94.06 87 ASP A N 1
ATOM 628 C CA . ASP A 1 87 ? -1.090 7.849 6.248 1.00 94.06 87 ASP A CA 1
ATOM 629 C C . ASP A 1 87 ? -0.980 7.143 4.886 1.00 94.06 87 ASP A C 1
ATOM 631 O O . ASP A 1 87 ? -0.048 7.416 4.136 1.00 94.06 87 ASP A O 1
ATOM 635 N N . VAL A 1 88 ? -1.913 6.250 4.545 1.00 90.50 88 VAL A N 1
ATOM 636 C CA . VAL A 1 88 ? -1.928 5.508 3.274 1.00 90.50 88 VAL A CA 1
ATOM 637 C C . VAL A 1 88 ? -2.818 6.225 2.258 1.00 90.50 88 VAL A C 1
ATOM 639 O O . VAL A 1 88 ? -3.945 6.601 2.567 1.00 90.50 88 VAL A O 1
ATOM 642 N N . SER A 1 89 ? -2.325 6.409 1.032 1.00 89.62 89 SER A N 1
ATOM 643 C CA . SER A 1 89 ? -3.106 7.024 -0.048 1.00 89.62 89 SER A CA 1
ATOM 644 C C . SER A 1 89 ? -4.208 6.095 -0.562 1.00 89.62 89 SER A C 1
ATOM 646 O O . SER A 1 89 ? -4.067 4.874 -0.518 1.00 89.62 89 SER A O 1
ATOM 648 N N . GLU A 1 90 ? -5.272 6.665 -1.137 1.00 86.88 90 GLU A N 1
ATOM 649 C CA . GLU A 1 90 ? -6.393 5.897 -1.708 1.00 86.88 90 GLU A CA 1
ATOM 650 C C . GLU A 1 90 ? -5.938 4.856 -2.742 1.00 86.88 90 GLU A C 1
ATOM 652 O O . GLU A 1 90 ? -6.458 3.747 -2.775 1.00 86.88 90 GLU A O 1
ATOM 657 N N . THR A 1 91 ? -4.910 5.165 -3.538 1.00 85.81 91 THR A N 1
ATOM 658 C CA . THR A 1 91 ? -4.348 4.233 -4.529 1.00 85.81 91 THR A CA 1
ATOM 659 C C . THR A 1 91 ? -3.730 2.989 -3.890 1.00 85.81 91 THR A C 1
ATOM 661 O O . THR A 1 91 ? -3.835 1.898 -4.443 1.00 85.81 91 THR A O 1
ATOM 664 N N . ALA A 1 92 ? -3.057 3.140 -2.747 1.00 89.31 92 ALA A N 1
ATOM 665 C CA . ALA A 1 92 ? -2.397 2.035 -2.053 1.00 89.31 92 ALA A CA 1
ATOM 666 C C . ALA A 1 92 ? -3.312 1.345 -1.033 1.00 89.31 92 ALA A C 1
ATOM 668 O O . ALA A 1 92 ? -3.001 0.241 -0.584 1.00 89.31 92 ALA A O 1
ATOM 669 N N . ALA A 1 93 ? -4.425 1.981 -0.666 1.00 92.50 93 ALA A N 1
ATOM 670 C CA . ALA A 1 93 ? -5.304 1.523 0.396 1.00 92.50 93 ALA A CA 1
ATOM 671 C C . ALA A 1 93 ? -5.858 0.105 0.184 1.00 92.50 93 ALA A C 1
ATOM 673 O O . ALA A 1 93 ? -5.762 -0.676 1.132 1.00 92.50 93 ALA A O 1
ATOM 674 N N . PRO A 1 94 ? -6.321 -0.299 -1.018 1.00 93.62 94 PRO A N 1
ATOM 675 C CA . PRO A 1 94 ? -6.764 -1.673 -1.237 1.00 93.62 94 PRO A CA 1
ATOM 676 C C . PRO A 1 94 ? -5.647 -2.689 -0.992 1.00 93.62 94 PRO A C 1
ATOM 678 O O . PRO A 1 94 ? -5.840 -3.686 -0.299 1.00 93.62 94 PRO A O 1
ATOM 681 N N . SER A 1 95 ? -4.443 -2.408 -1.499 1.00 94.12 95 SER A N 1
ATOM 682 C CA . SER A 1 95 ? -3.300 -3.307 -1.347 1.00 94.12 95 SER A CA 1
ATOM 683 C C . SER A 1 95 ? -2.844 -3.418 0.107 1.00 94.12 95 SER A C 1
ATOM 685 O O . SER A 1 95 ? -2.586 -4.517 0.594 1.00 94.12 95 SER A O 1
ATOM 687 N N . VAL A 1 96 ? -2.761 -2.295 0.826 1.00 95.06 96 VAL A N 1
ATOM 688 C CA . VAL A 1 96 ? -2.348 -2.297 2.236 1.00 95.06 96 VAL A CA 1
ATOM 689 C C . VAL A 1 96 ? -3.413 -2.952 3.119 1.00 95.06 96 VAL A C 1
ATOM 691 O O . VAL A 1 96 ? -3.053 -3.734 3.996 1.00 95.06 96 VAL A O 1
ATOM 694 N N . ALA A 1 97 ? -4.701 -2.705 2.866 1.00 96.62 97 ALA A N 1
ATOM 695 C CA . ALA A 1 97 ? -5.796 -3.353 3.586 1.00 96.62 97 ALA A CA 1
ATOM 696 C C . ALA A 1 97 ? -5.805 -4.871 3.379 1.00 96.62 97 ALA A C 1
ATOM 698 O O . ALA A 1 97 ? -6.002 -5.609 4.343 1.00 96.62 97 ALA A O 1
ATOM 699 N N . TRP A 1 98 ? -5.529 -5.343 2.161 1.00 96.94 98 TRP A N 1
ATOM 700 C CA . TRP A 1 98 ? -5.439 -6.776 1.887 1.00 96.94 98 TRP A CA 1
ATOM 701 C C . TRP A 1 98 ? -4.232 -7.401 2.588 1.00 96.94 98 TRP A C 1
ATOM 703 O O . TRP A 1 98 ? -4.376 -8.371 3.323 1.00 96.94 98 TRP A O 1
ATOM 713 N N . LEU A 1 99 ? -3.040 -6.807 2.476 1.00 95.81 99 LEU A N 1
ATOM 714 C CA . LEU A 1 99 ? -1.863 -7.319 3.191 1.00 95.81 99 LEU A CA 1
ATOM 715 C C . LEU A 1 99 ? -2.057 -7.311 4.712 1.00 95.81 99 LEU A C 1
ATOM 717 O O . LEU A 1 99 ? -1.528 -8.184 5.401 1.00 95.81 99 LEU A O 1
ATOM 721 N N . TYR A 1 100 ? -2.787 -6.328 5.240 1.00 95.38 100 TYR A N 1
ATOM 722 C CA . TYR A 1 100 ? -3.115 -6.246 6.658 1.00 95.38 100 TYR A CA 1
ATOM 723 C C . TYR A 1 100 ? -4.104 -7.345 7.070 1.00 95.38 100 TYR A C 1
ATOM 725 O O . TYR A 1 100 ? -3.868 -8.022 8.070 1.00 95.38 100 TYR A O 1
ATOM 733 N N . SER A 1 101 ? -5.157 -7.591 6.281 1.00 95.50 101 SER A N 1
ATOM 734 C CA . SER A 1 101 ? -6.136 -8.654 6.556 1.00 95.50 101 SER A CA 1
ATOM 735 C C . SER A 1 101 ? -5.528 -10.057 6.465 1.00 95.50 101 SER A C 1
ATOM 737 O O . SER A 1 101 ? -5.906 -10.937 7.235 1.00 95.50 101 SER A O 1
ATOM 739 N N . GLN A 1 102 ? -4.531 -10.245 5.596 1.00 92.69 102 GLN A N 1
ATOM 740 C CA . GLN A 1 102 ? -3.740 -11.477 5.512 1.00 92.69 102 GLN A CA 1
ATOM 741 C C . GLN A 1 102 ? -2.670 -11.602 6.617 1.00 92.69 102 GLN A C 1
ATOM 743 O O . GLN A 1 102 ? -1.975 -12.614 6.689 1.00 92.69 102 GLN A O 1
ATOM 748 N N . GLY A 1 103 ? -2.477 -10.579 7.459 1.00 92.25 103 GLY A N 1
ATOM 749 C CA . GLY A 1 103 ? -1.429 -10.556 8.487 1.00 92.25 103 GLY A CA 1
ATOM 750 C C . GLY A 1 103 ? 0.001 -10.464 7.935 1.00 92.25 103 GLY A C 1
ATOM 751 O O . GLY A 1 103 ? 0.962 -10.711 8.663 1.00 92.25 103 GLY A O 1
ATOM 752 N N . ILE A 1 104 ? 0.159 -10.110 6.656 1.00 91.12 104 ILE A N 1
ATOM 753 C CA . ILE A 1 104 ? 1.455 -10.005 5.968 1.00 91.12 104 ILE A CA 1
ATOM 754 C C . ILE A 1 104 ? 2.161 -8.697 6.334 1.00 91.12 104 ILE A C 1
ATOM 756 O O . ILE A 1 104 ? 3.391 -8.645 6.391 1.00 91.12 104 ILE A O 1
ATOM 760 N N . THR A 1 105 ? 1.400 -7.632 6.597 1.00 89.81 105 THR A N 1
ATOM 761 C CA . THR A 1 105 ? 1.963 -6.339 6.985 1.00 89.81 105 THR A CA 1
ATOM 762 C C . THR A 1 105 ? 1.368 -5.802 8.277 1.00 89.81 105 THR A C 1
ATOM 764 O O . THR A 1 105 ? 0.198 -6.004 8.579 1.00 89.81 105 THR A O 1
ATOM 767 N N . ASN A 1 106 ? 2.183 -5.030 8.995 1.00 89.88 106 ASN A N 1
ATOM 768 C CA . ASN A 1 106 ? 1.783 -4.221 10.139 1.00 89.88 106 ASN A CA 1
ATOM 769 C C . ASN A 1 106 ? 2.193 -2.761 9.927 1.00 89.88 106 ASN A C 1
ATOM 771 O O . ASN A 1 106 ? 3.009 -2.447 9.046 1.00 89.88 106 ASN A O 1
ATOM 775 N N . GLY A 1 107 ? 1.607 -1.880 10.732 1.00 87.56 107 GLY A N 1
ATOM 776 C CA . GLY A 1 107 ? 2.012 -0.486 10.823 1.00 87.56 107 GLY A CA 1
ATOM 777 C C . GLY A 1 107 ? 3.227 -0.290 11.723 1.00 87.56 107 GLY A C 1
ATOM 778 O O . GLY A 1 107 ? 3.584 -1.164 12.509 1.00 87.56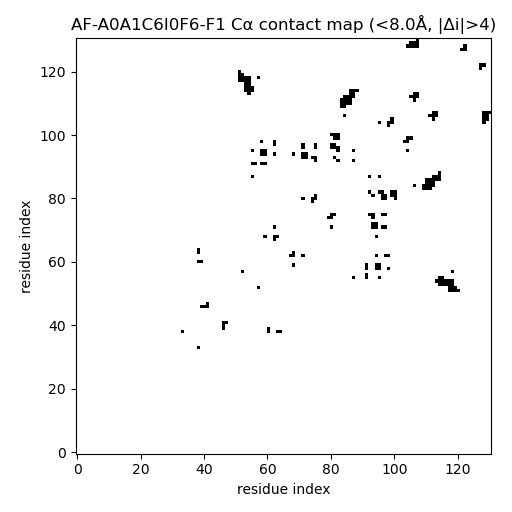 107 GLY A O 1
ATOM 779 N N . THR A 1 108 ? 3.844 0.882 11.617 1.00 88.38 108 THR A N 1
ATOM 780 C CA . THR A 1 108 ? 4.837 1.374 12.582 1.00 88.38 108 THR A CA 1
ATOM 781 C C . THR A 1 108 ? 4.183 1.842 13.883 1.00 88.38 108 THR A C 1
ATOM 783 O O . THR A 1 108 ? 4.848 1.963 14.906 1.00 88.38 108 THR A O 1
ATOM 786 N N . SER A 1 109 ? 2.875 2.103 13.857 1.00 90.06 109 SER A N 1
ATOM 787 C CA . SER A 1 109 ? 2.050 2.360 15.034 1.00 90.06 109 SER A CA 1
ATOM 788 C C . SER A 1 109 ? 0.641 1.795 14.824 1.00 90.06 109 SER A C 1
ATOM 790 O O . SER A 1 109 ? 0.324 1.264 13.758 1.00 90.06 109 SER A O 1
ATOM 792 N N . ALA A 1 110 ? -0.233 1.952 15.822 1.00 90.56 110 ALA A N 1
ATOM 793 C CA . ALA A 1 110 ? -1.636 1.551 15.719 1.00 90.56 110 ALA A CA 1
ATOM 794 C C . ALA A 1 110 ? -2.378 2.206 14.536 1.00 90.56 110 ALA A C 1
ATOM 796 O O . ALA A 1 110 ? -3.302 1.606 13.997 1.00 90.56 110 ALA A O 1
ATOM 797 N N . THR A 1 111 ? -1.979 3.414 14.125 1.00 94.31 111 THR A N 1
ATOM 798 C CA . THR A 1 111 ? -2.660 4.198 13.078 1.00 94.31 111 THR A CA 1
ATOM 799 C C . THR A 1 111 ? -1.718 4.678 11.974 1.00 94.31 111 THR A C 1
ATOM 801 O O . THR A 1 111 ? -2.111 5.492 11.142 1.00 94.31 111 THR A O 1
ATOM 804 N N . THR A 1 112 ? -0.466 4.216 11.956 1.00 92.62 112 THR A N 1
ATOM 805 C CA . THR A 1 112 ? 0.548 4.667 10.994 1.00 92.62 112 THR A CA 1
ATOM 806 C C . THR A 1 112 ? 1.202 3.476 10.323 1.00 92.62 112 THR A C 1
ATOM 808 O O . THR A 1 112 ? 1.721 2.586 10.993 1.00 92.62 112 THR A O 1
ATOM 811 N N . PHE A 1 113 ? 1.207 3.477 8.996 1.00 92.44 113 PHE A N 1
ATOM 812 C CA . PHE A 1 113 ? 1.838 2.463 8.169 1.00 92.44 113 PHE A CA 1
ATOM 813 C C . PHE A 1 113 ? 3.313 2.767 7.886 1.00 92.44 113 PHE A C 1
ATOM 815 O O . PHE A 1 113 ? 4.121 1.847 7.756 1.00 92.44 113 PHE A O 1
ATOM 822 N N . GLY A 1 114 ? 3.674 4.048 7.784 1.00 90.38 114 GLY A N 1
ATOM 823 C CA . GLY A 1 114 ? 4.951 4.481 7.220 1.00 90.38 114 GLY A CA 1
ATOM 824 C C . GLY A 1 114 ? 4.901 4.517 5.691 1.00 90.38 114 GLY A C 1
ATOM 825 O O . GLY A 1 114 ? 5.877 4.171 5.028 1.00 90.38 114 GLY A O 1
ATOM 826 N N . ALA A 1 115 ? 3.757 4.906 5.127 1.00 85.12 115 ALA A N 1
ATOM 827 C CA . ALA A 1 115 ? 3.425 4.782 3.708 1.00 85.12 115 ALA A CA 1
ATOM 828 C C . ALA A 1 115 ? 4.443 5.412 2.747 1.00 85.12 115 ALA A C 1
ATOM 830 O O . ALA A 1 115 ? 4.751 4.821 1.709 1.00 85.12 115 ALA A O 1
ATOM 831 N N . SER A 1 116 ? 4.968 6.585 3.101 1.00 85.19 116 SER A N 1
ATOM 832 C CA . SER A 1 116 ? 5.946 7.360 2.328 1.00 85.19 116 SER A CA 1
ATOM 833 C C . SER A 1 116 ? 7.398 7.009 2.657 1.00 85.19 116 SER A C 1
ATOM 835 O O . SER A 1 116 ? 8.319 7.526 2.024 1.00 85.19 116 SER A O 1
ATOM 837 N N . SER A 1 117 ? 7.627 6.136 3.643 1.00 82.62 117 SER A N 1
ATOM 838 C CA . SER A 1 117 ? 8.980 5.763 4.043 1.00 82.62 117 SER A CA 1
ATOM 839 C C . SER A 1 117 ? 9.622 4.901 2.956 1.00 82.62 117 SER A C 1
ATOM 841 O O . SER A 1 117 ? 8.983 3.955 2.482 1.00 82.62 117 SER A O 1
ATOM 843 N N . PRO A 1 118 ? 10.875 5.181 2.554 1.00 79.94 118 PRO A N 1
ATOM 844 C CA . PRO A 1 118 ? 11.579 4.339 1.601 1.00 79.94 118 PRO A CA 1
ATOM 845 C C . PRO A 1 118 ? 11.757 2.937 2.189 1.00 79.94 118 PRO A C 1
ATOM 847 O O . PRO A 1 118 ? 12.267 2.762 3.299 1.00 79.94 118 PRO A O 1
ATOM 850 N N . CYS A 1 119 ? 11.358 1.929 1.424 1.00 68.81 119 CYS A N 1
ATOM 851 C CA . CYS A 1 119 ? 11.648 0.534 1.694 1.00 68.81 119 CYS A CA 1
ATOM 852 C C . CYS A 1 119 ? 13.135 0.310 1.385 1.00 68.81 119 CYS A C 1
ATOM 854 O O . CYS A 1 119 ? 13.522 -0.027 0.268 1.00 68.81 119 CYS A O 1
ATOM 856 N N . ALA A 1 120 ? 14.007 0.619 2.348 1.00 54.81 1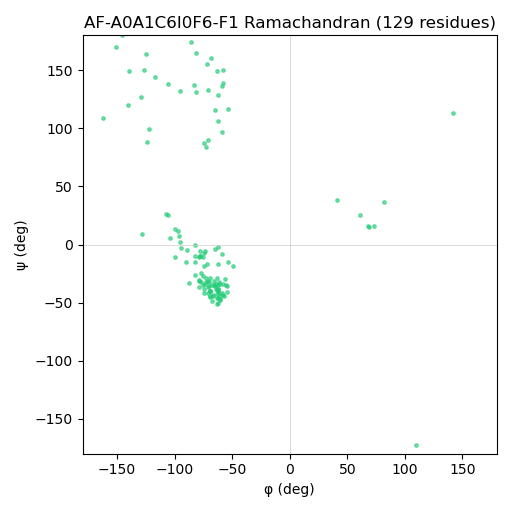20 ALA A N 1
ATOM 857 C CA . ALA A 1 120 ? 15.442 0.424 2.174 1.00 54.81 120 ALA A CA 1
ATOM 858 C C . ALA A 1 120 ? 15.727 -1.057 1.851 1.00 54.81 120 ALA A C 1
ATOM 860 O O . ALA A 1 120 ? 15.171 -1.931 2.508 1.00 54.81 120 ALA A O 1
ATOM 861 N N . GLN A 1 121 ? 16.641 -1.342 0.911 1.00 44.16 121 GLN A N 1
ATOM 862 C CA . GLN A 1 121 ? 17.027 -2.702 0.466 1.00 44.16 121 GLN A CA 1
ATOM 863 C C . GLN A 1 121 ? 17.353 -3.697 1.603 1.00 44.16 121 GLN A C 1
ATOM 865 O O . GLN A 1 121 ? 17.308 -4.904 1.401 1.00 44.16 121 GLN A O 1
ATOM 870 N N . LYS A 1 122 ? 17.636 -3.211 2.820 1.00 36.78 122 LYS A N 1
ATOM 871 C CA . LYS A 1 122 ? 17.821 -4.029 4.029 1.00 36.78 122 LYS A CA 1
ATOM 872 C C . LYS A 1 122 ? 16.525 -4.617 4.627 1.00 36.78 122 LYS A C 1
ATOM 874 O O . LYS A 1 122 ? 16.615 -5.402 5.562 1.00 36.78 122 LYS A O 1
ATOM 879 N N . CYS A 1 123 ? 15.345 -4.266 4.109 1.00 44.25 123 CYS A N 1
ATOM 880 C CA . CYS A 1 123 ? 14.033 -4.591 4.687 1.00 44.25 123 CYS A CA 1
ATOM 881 C C . CYS A 1 123 ? 13.237 -5.668 3.913 1.00 44.25 123 CYS A C 1
ATOM 883 O O . CYS A 1 123 ? 12.014 -5.681 3.987 1.00 44.25 123 CYS A O 1
ATOM 885 N N . ILE A 1 124 ? 13.898 -6.576 3.181 1.00 44.31 124 ILE A N 1
ATOM 886 C CA . ILE A 1 124 ? 13.245 -7.782 2.610 1.00 44.31 124 ILE A CA 1
ATOM 887 C C . ILE A 1 124 ? 13.066 -8.878 3.686 1.00 44.31 124 ILE A C 1
ATOM 889 O O . ILE A 1 124 ? 12.349 -9.855 3.489 1.00 44.31 124 ILE A O 1
ATOM 893 N N . ALA A 1 125 ? 13.675 -8.715 4.864 1.00 34.28 125 ALA A N 1
ATOM 894 C CA . ALA A 1 125 ? 13.442 -9.600 5.996 1.00 34.28 125 ALA A CA 1
ATOM 895 C C . ALA A 1 125 ? 12.167 -9.184 6.769 1.00 34.28 125 ALA A C 1
ATOM 897 O O . ALA A 1 125 ? 12.007 -7.994 7.064 1.00 34.28 125 ALA A O 1
ATOM 898 N N . PRO A 1 126 ? 11.311 -10.139 7.196 1.00 46.97 126 PRO A N 1
ATOM 899 C CA . PRO A 1 126 ? 10.115 -9.883 8.017 1.00 46.97 126 PRO A CA 1
ATOM 900 C C . PRO A 1 126 ? 10.382 -9.096 9.314 1.00 46.97 126 PRO A C 1
ATOM 902 O O . PRO A 1 126 ? 9.464 -8.578 9.941 1.00 46.97 126 PRO A O 1
ATOM 905 N N . SER A 1 127 ? 11.647 -9.003 9.726 1.00 43.62 127 SER A N 1
ATOM 906 C CA . SER A 1 127 ? 12.111 -8.398 10.970 1.00 43.62 127 SER A CA 1
ATOM 907 C C . SER A 1 127 ? 12.268 -6.873 10.942 1.00 43.62 127 SER A C 1
ATOM 909 O O . SER A 1 127 ? 12.456 -6.283 12.001 1.00 43.62 127 SER A O 1
ATOM 911 N N . CYS A 1 128 ? 12.177 -6.203 9.788 1.00 45.94 128 CYS A N 1
ATOM 912 C CA . CYS A 1 128 ? 12.331 -4.738 9.723 1.00 45.94 128 CYS A CA 1
ATOM 913 C C . CYS A 1 128 ? 11.004 -3.956 9.759 1.00 45.94 128 CYS A C 1
ATOM 915 O O . CYS A 1 128 ? 11.014 -2.729 9.695 1.00 45.94 128 CYS A O 1
ATOM 917 N N . CYS A 1 129 ? 9.868 -4.646 9.887 1.00 46.41 129 CYS A N 1
ATOM 918 C CA . CYS A 1 129 ? 8.539 -4.038 10.004 1.00 46.41 129 CYS A CA 1
ATOM 919 C C . CYS A 1 129 ? 8.031 -3.903 11.449 1.00 46.41 129 CYS A C 1
ATOM 921 O O . CYS A 1 129 ? 6.859 -3.587 11.628 1.00 46.41 129 CYS A O 1
ATOM 923 N N . GLY A 1 130 ? 8.877 -4.109 12.461 1.00 44.12 130 GLY A N 1
ATOM 924 C CA . GLY A 1 130 ? 8.483 -3.926 13.855 1.00 44.12 130 GLY A CA 1
ATOM 925 C C . GLY A 1 130 ? 9.670 -3.783 14.800 1.00 44.12 130 GLY A C 1
ATOM 926 O O . GLY A 1 130 ? 10.367 -4.762 15.071 1.00 44.12 130 GLY A O 1
ATOM 927 N N . HIS A 1 131 ? 9.858 -2.565 15.300 1.00 37.75 131 HIS A N 1
ATOM 928 C CA . HIS A 1 131 ? 10.129 -2.259 16.706 1.00 37.75 131 HIS A CA 1
ATOM 929 C C . HIS A 1 131 ? 9.522 -0.892 17.012 1.00 37.75 131 HIS A C 1
ATOM 931 O O . HIS A 1 131 ? 9.750 0.029 16.195 1.00 37.75 131 HIS A O 1
#

pLDDT: mean 70.59,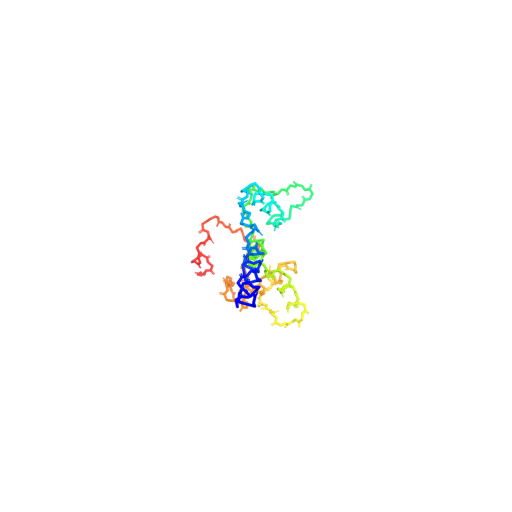 std 20.89, range [34.28, 96.94]